Protein AF-A0A0C3PSR3-F1 (afdb_monomer_lite)

pLDDT: mean 88.26, std 10.4, range [42.41, 96.38]

Sequence (97 aa):
MGYCSPFYLQIGTSDKSYKPLTWDFTEVDNVWDADFDKIIKAKATSSSEFLACKPLLSTASDPFTLYLQTGTDRPVGLCAQTKLKISKNGLKLAGTK

Radius of gyration: 14.03 Å; chains: 1; bounding box: 36×30×41 Å

Foldseek 3Di:
DDDDQDWDWDWADDPDQKTWIDTDSDDDPQQWPADEPDWIAGRVLRAQKKKFFDAAPDDPPDGTTMIGGNDDDDPHGDIFIWTWHQYPVGIDTHHDD

Structure (mmCIF, N/CA/C/O backbone):
data_AF-A0A0C3PSR3-F1
#
_entry.id   AF-A0A0C3PSR3-F1
#
loop_
_atom_site.group_PDB
_atom_site.id
_atom_site.type_symbol
_atom_site.label_atom_id
_atom_site.label_alt_id
_atom_site.label_comp_id
_atom_site.label_asym_id
_atom_site.label_entity_id
_atom_site.label_seq_id
_atom_site.pdbx_PDB_ins_code
_atom_site.Cartn_x
_atom_site.Cartn_y
_atom_site.Cartn_z
_atom_site.occupancy
_atom_site.B_iso_or_equiv
_atom_site.auth_seq_id
_atom_site.auth_comp_id
_atom_site.auth_asym_id
_atom_site.auth_atom_id
_atom_site.pdbx_P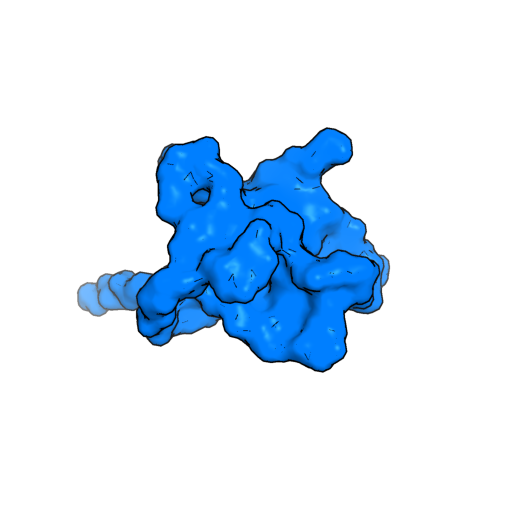DB_model_num
ATOM 1 N N . MET A 1 1 ? -13.785 -0.382 -29.732 1.00 45.50 1 MET A N 1
ATOM 2 C CA . MET A 1 1 ? -13.951 0.397 -28.488 1.00 45.50 1 MET A CA 1
ATOM 3 C C . MET A 1 1 ? -13.106 -0.273 -27.423 1.00 45.50 1 MET A C 1
ATOM 5 O O . MET A 1 1 ? -13.340 -1.441 -27.152 1.00 45.50 1 MET A O 1
ATOM 9 N N . GLY A 1 2 ? -12.073 0.398 -26.912 1.00 51.75 2 GLY A N 1
ATOM 10 C CA . GLY A 1 2 ? -11.329 -0.112 -25.760 1.00 51.75 2 GLY A CA 1
ATOM 11 C C . GLY A 1 2 ? -12.140 0.168 -24.501 1.00 51.75 2 GLY A C 1
ATOM 12 O O . GLY A 1 2 ? -12.483 1.322 -24.255 1.00 51.75 2 GLY A O 1
ATOM 13 N N . TYR A 1 3 ? -12.497 -0.867 -23.748 1.00 64.56 3 TYR A N 1
ATOM 14 C CA . TYR A 1 3 ? -13.132 -0.697 -22.447 1.00 64.56 3 TYR A CA 1
ATOM 15 C C . TYR A 1 3 ? -12.038 -0.384 -21.420 1.00 64.56 3 TYR A C 1
ATOM 17 O O . TYR A 1 3 ? -11.132 -1.191 -21.218 1.00 64.56 3 TYR A O 1
ATOM 25 N N . CYS A 1 4 ? -12.098 0.792 -20.792 1.00 76.19 4 CYS A N 1
ATOM 26 C CA . CYS A 1 4 ? -11.330 1.061 -19.579 1.00 76.19 4 CYS A CA 1
ATOM 27 C C . CYS A 1 4 ? -12.065 0.402 -18.414 1.00 76.19 4 CYS A C 1
ATOM 29 O O . CYS A 1 4 ? -13.081 0.923 -17.958 1.00 76.19 4 CYS A O 1
ATOM 31 N N . SER A 1 5 ? -11.567 -0.741 -17.951 1.00 79.06 5 SER A N 1
ATOM 32 C CA . SER A 1 5 ? -12.051 -1.335 -16.708 1.00 79.06 5 SER A CA 1
ATOM 33 C C . SER A 1 5 ? -11.402 -0.632 -15.510 1.00 79.06 5 SER A C 1
ATOM 35 O O . SER A 1 5 ? -10.198 -0.355 -15.556 1.00 79.06 5 SER A O 1
ATOM 37 N N . PRO A 1 6 ? -12.169 -0.325 -14.449 1.00 83.38 6 PRO A N 1
ATOM 38 C CA . PRO A 1 6 ? -11.608 0.250 -13.236 1.00 83.38 6 PRO A CA 1
ATOM 39 C C . PRO A 1 6 ? -10.635 -0.737 -12.580 1.00 83.38 6 PRO A C 1
ATOM 41 O O . PRO A 1 6 ? -10.873 -1.942 -12.559 1.00 83.38 6 PRO A O 1
ATOM 44 N N . PHE A 1 7 ? -9.536 -0.203 -12.053 1.00 87.69 7 PHE A N 1
ATOM 45 C CA . PHE A 1 7 ? -8.576 -0.927 -11.228 1.00 87.69 7 PHE A CA 1
ATOM 46 C C . PHE A 1 7 ? -8.655 -0.382 -9.807 1.00 87.69 7 PHE A C 1
ATOM 48 O O . PHE A 1 7 ? -8.546 0.826 -9.583 1.00 87.69 7 PHE A O 1
ATOM 55 N N . TYR A 1 8 ? -8.811 -1.280 -8.850 1.00 89.38 8 TYR A N 1
ATOM 56 C CA . TYR A 1 8 ? -8.992 -0.975 -7.443 1.00 89.38 8 TYR A CA 1
ATOM 57 C C . TYR A 1 8 ? -7.735 -1.354 -6.668 1.00 89.38 8 TYR A C 1
ATOM 59 O O . TYR A 1 8 ? -7.113 -2.389 -6.917 1.00 89.38 8 TYR A O 1
ATOM 67 N N . LEU A 1 9 ? -7.343 -0.490 -5.732 1.00 91.19 9 LEU A N 1
ATOM 68 C CA . LEU A 1 9 ? -6.194 -0.726 -4.867 1.00 91.19 9 LEU A CA 1
ATOM 69 C C . LEU A 1 9 ? -6.575 -1.744 -3.791 1.00 91.19 9 LEU A C 1
ATOM 71 O O . LEU A 1 9 ? -7.498 -1.507 -3.015 1.00 91.19 9 LEU A O 1
ATOM 75 N N . GLN A 1 10 ? -5.826 -2.834 -3.706 1.00 92.62 10 GLN A N 1
ATOM 76 C CA . GLN A 1 10 ? -6.074 -3.943 -2.794 1.00 92.62 10 GLN A CA 1
ATOM 77 C C . GLN A 1 10 ? -4.944 -4.104 -1.778 1.00 92.62 10 GLN A C 1
ATOM 79 O O . GLN A 1 10 ? -3.771 -3.863 -2.080 1.00 92.62 10 GLN A O 1
ATOM 84 N N . ILE A 1 11 ? -5.304 -4.542 -0.568 1.00 93.75 11 ILE A N 1
ATOM 85 C CA . ILE A 1 11 ? -4.359 -4.901 0.495 1.00 93.75 11 ILE A CA 1
ATOM 86 C C . ILE A 1 11 ? -4.168 -6.417 0.460 1.00 93.75 11 ILE A C 1
ATOM 88 O O . ILE A 1 11 ? -5.084 -7.169 0.782 1.00 93.75 11 ILE A O 1
ATOM 92 N N . GLY A 1 12 ? -2.975 -6.866 0.083 1.00 92.81 12 GLY A N 1
ATOM 93 C CA . GLY A 1 12 ? -2.626 -8.281 0.098 1.00 92.81 12 GLY A CA 1
ATOM 94 C C . GLY A 1 12 ? -2.358 -8.821 1.505 1.00 92.81 12 GLY A C 1
ATOM 95 O O . GLY A 1 12 ? -2.334 -8.100 2.505 1.00 92.81 12 GLY A O 1
ATOM 96 N N . THR A 1 13 ? -2.104 -10.121 1.588 1.00 92.56 13 THR A N 1
ATOM 97 C CA . THR A 1 13 ? -1.768 -10.814 2.836 1.00 92.56 13 THR A CA 1
ATOM 98 C C . THR A 1 13 ? -0.255 -10.956 3.009 1.00 92.56 13 THR A C 1
ATOM 100 O O . THR A 1 13 ? 0.506 -10.945 2.046 1.00 92.56 13 THR A O 1
ATOM 103 N N . SER A 1 14 ? 0.199 -11.058 4.257 1.00 93.94 14 SER A N 1
ATOM 104 C CA . SER A 1 14 ? 1.606 -11.268 4.627 1.00 93.94 14 SER A CA 1
ATOM 105 C C . SER A 1 14 ? 1.677 -11.634 6.107 1.00 93.94 14 SER A C 1
ATOM 107 O O . SER A 1 14 ? 0.940 -11.053 6.903 1.00 93.94 14 SER A O 1
ATOM 109 N N . ASP A 1 15 ? 2.568 -12.541 6.493 1.00 95.44 15 ASP A N 1
ATOM 110 C CA . ASP A 1 15 ? 2.793 -12.886 7.907 1.00 95.44 15 ASP A CA 1
ATOM 111 C C . ASP A 1 15 ? 3.680 -11.862 8.631 1.00 95.44 15 ASP A C 1
ATOM 113 O O . ASP A 1 15 ? 3.902 -11.945 9.837 1.00 95.44 15 ASP A O 1
ATOM 117 N N . LYS A 1 16 ? 4.201 -10.876 7.895 1.00 96.06 16 LYS A N 1
ATOM 118 C CA . LYS A 1 16 ? 4.929 -9.732 8.442 1.00 96.06 16 LYS A CA 1
ATOM 119 C C . LYS A 1 16 ? 3.980 -8.573 8.722 1.00 96.06 16 LYS A C 1
ATOM 121 O O . LYS A 1 16 ? 2.883 -8.474 8.167 1.00 96.06 16 LYS A O 1
ATOM 126 N N . SER A 1 17 ? 4.447 -7.625 9.526 1.00 95.56 17 SER A N 1
ATOM 127 C CA . SER A 1 17 ? 3.755 -6.364 9.816 1.00 95.56 17 SER A CA 1
ATOM 128 C C . SER A 1 17 ? 3.862 -5.314 8.690 1.00 95.56 17 SER A C 1
ATOM 130 O O . SER A 1 17 ? 3.816 -4.105 8.924 1.00 95.56 17 SER A O 1
ATOM 132 N N . TYR A 1 18 ? 3.944 -5.787 7.444 1.00 95.69 18 TYR A N 1
ATOM 133 C CA . TYR A 1 18 ? 3.722 -5.023 6.221 1.00 95.69 18 TYR A CA 1
ATOM 134 C C . TYR A 1 18 ? 2.914 -5.870 5.231 1.00 95.69 18 TYR A C 1
ATOM 136 O O . TYR A 1 18 ? 3.142 -7.076 5.105 1.00 95.69 18 TYR A O 1
ATOM 144 N N . LYS A 1 19 ? 1.975 -5.247 4.520 1.00 95.94 19 LYS A N 1
ATOM 145 C CA . LYS A 1 19 ? 1.091 -5.900 3.544 1.00 95.94 19 LYS A CA 1
ATOM 146 C C . LYS A 1 19 ? 1.356 -5.342 2.143 1.00 95.94 19 LYS A C 1
ATOM 148 O O . LYS A 1 19 ? 1.384 -4.119 2.010 1.00 95.94 19 LYS A O 1
ATOM 153 N N . PRO A 1 20 ? 1.570 -6.173 1.109 1.00 95.44 20 PRO A N 1
ATOM 154 C CA . PRO A 1 20 ? 1.768 -5.673 -0.250 1.00 95.44 20 PRO A CA 1
ATOM 155 C C . PRO A 1 20 ? 0.500 -4.991 -0.762 1.00 95.44 20 PRO A C 1
ATOM 157 O O . PRO A 1 20 ? -0.608 -5.448 -0.482 1.00 95.44 20 PRO A O 1
ATOM 160 N N . LEU A 1 21 ? 0.662 -3.904 -1.514 1.00 94.31 21 LEU A N 1
ATOM 161 C CA . LEU A 1 21 ? -0.438 -3.263 -2.225 1.00 94.31 21 LEU A CA 1
ATOM 162 C C . LEU A 1 21 ? -0.430 -3.687 -3.686 1.00 94.31 21 LEU A C 1
ATOM 164 O O . LEU A 1 21 ? 0.610 -3.668 -4.342 1.00 94.31 21 LEU A O 1
ATOM 168 N N . THR A 1 22 ? -1.599 -4.066 -4.188 1.00 92.31 22 THR A N 1
ATOM 169 C CA . THR A 1 22 ? -1.780 -4.543 -5.563 1.00 92.31 22 THR A CA 1
ATOM 170 C C . THR A 1 22 ? -2.954 -3.833 -6.219 1.00 92.31 22 THR A C 1
ATOM 172 O O . THR A 1 22 ? -3.762 -3.204 -5.541 1.00 92.31 22 THR A O 1
ATOM 175 N N . TRP A 1 23 ? -3.020 -3.902 -7.541 1.00 90.06 23 TRP A N 1
ATOM 176 C CA . TRP A 1 23 ? -4.125 -3.369 -8.325 1.00 90.06 23 TRP A CA 1
ATOM 177 C C . TRP A 1 23 ? -4.849 -4.543 -8.971 1.00 90.06 23 TRP A C 1
ATOM 179 O O . TRP A 1 23 ? -4.204 -5.356 -9.631 1.00 90.06 23 TRP A O 1
ATOM 189 N N . ASP A 1 24 ? -6.164 -4.619 -8.787 1.00 90.06 24 ASP A N 1
ATOM 190 C CA . ASP A 1 24 ? -7.014 -5.655 -9.383 1.00 90.06 24 ASP A CA 1
ATOM 191 C C . ASP A 1 24 ? -8.349 -5.067 -9.878 1.00 90.06 24 ASP A C 1
ATOM 193 O O . ASP A 1 24 ? -8.732 -3.965 -9.494 1.00 90.06 24 ASP A O 1
ATOM 197 N N . PHE A 1 25 ? -9.064 -5.793 -10.733 1.00 90.38 25 PHE A N 1
ATOM 198 C CA . PHE A 1 25 ? -10.394 -5.438 -11.236 1.00 90.38 25 PHE A CA 1
ATOM 199 C C . PHE A 1 25 ? -11.513 -5.663 -10.215 1.00 90.38 25 PHE A C 1
ATOM 201 O O . PHE A 1 25 ? -12.629 -5.185 -10.412 1.00 90.38 25 PHE A O 1
ATOM 208 N N . THR A 1 26 ? -11.235 -6.397 -9.138 1.00 90.00 26 THR A N 1
ATOM 209 C CA . THR A 1 26 ? -12.207 -6.661 -8.079 1.00 90.00 26 THR A CA 1
ATOM 210 C C . THR A 1 26 ? -12.367 -5.430 -7.197 1.00 90.00 26 THR A C 1
ATOM 212 O O . THR A 1 26 ? -11.415 -5.003 -6.541 1.00 90.00 26 THR A O 1
ATOM 215 N N . GLU A 1 27 ? -13.572 -4.870 -7.145 1.00 88.44 27 GLU A N 1
ATOM 216 C CA . GLU A 1 27 ? -13.924 -3.859 -6.152 1.00 88.44 27 GLU A CA 1
ATOM 217 C C . GLU A 1 27 ? -14.099 -4.528 -4.789 1.00 88.44 27 GLU A C 1
ATOM 219 O O . GLU A 1 27 ? -14.825 -5.514 -4.653 1.00 88.44 27 GLU A O 1
ATOM 224 N N . VAL A 1 28 ? -13.414 -4.001 -3.774 1.00 84.81 28 VAL A N 1
ATOM 225 C CA . VAL A 1 28 ? -13.613 -4.429 -2.388 1.00 84.81 28 VAL A CA 1
ATOM 226 C C . VAL A 1 28 ? -14.038 -3.210 -1.594 1.00 84.81 28 VAL A C 1
ATOM 228 O O . VAL A 1 28 ? -13.255 -2.284 -1.359 1.00 84.81 28 VAL A O 1
ATOM 231 N N . ASP A 1 29 ? -15.301 -3.220 -1.188 1.00 78.12 29 ASP A N 1
ATOM 232 C CA . ASP A 1 29 ? -15.883 -2.132 -0.423 1.00 78.12 29 ASP A CA 1
ATOM 233 C C . ASP A 1 29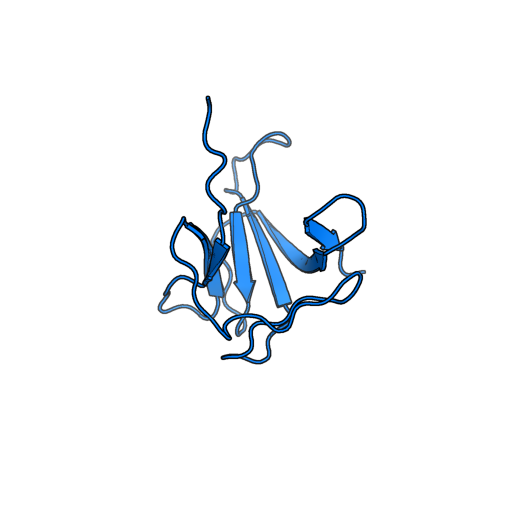 ? -15.242 -2.016 0.960 1.00 78.12 29 ASP A C 1
ATOM 235 O O . ASP A 1 29 ? -14.804 -2.988 1.575 1.00 78.12 29 ASP A O 1
ATOM 239 N N . ASN A 1 30 ? -15.232 -0.793 1.493 1.00 79.88 30 ASN A N 1
ATOM 240 C CA . ASN A 1 30 ? -14.849 -0.508 2.878 1.00 79.88 30 ASN A CA 1
ATOM 241 C C . ASN A 1 30 ? -13.410 -0.877 3.281 1.00 79.88 30 ASN A C 1
ATOM 243 O O . ASN A 1 30 ? -13.107 -0.934 4.472 1.00 79.88 30 ASN A O 1
ATOM 247 N N . VAL A 1 31 ? -12.494 -1.025 2.323 1.00 89.75 31 VAL A N 1
ATOM 248 C CA . VAL A 1 31 ? -11.063 -1.230 2.614 1.00 89.75 31 VAL A CA 1
ATOM 249 C C . VAL A 1 31 ? -10.372 0.077 3.004 1.00 89.75 31 VAL A C 1
ATOM 251 O O . VAL A 1 31 ? -9.559 0.112 3.932 1.00 89.75 31 VAL A O 1
ATOM 254 N N . TRP A 1 32 ? -10.726 1.169 2.327 1.00 92.38 32 TRP A N 1
ATOM 255 C CA . TRP A 1 32 ? -10.051 2.456 2.449 1.00 92.38 32 TRP A CA 1
ATOM 256 C C . TRP A 1 32 ? -10.964 3.526 3.047 1.00 92.38 32 TRP A C 1
ATOM 258 O O . TRP A 1 32 ? -12.158 3.602 2.750 1.00 92.38 32 TRP A O 1
ATOM 268 N N . ASP A 1 33 ? -10.383 4.358 3.901 1.00 92.62 33 ASP A N 1
ATOM 269 C CA . ASP A 1 33 ? -10.871 5.696 4.206 1.00 92.62 33 ASP A CA 1
ATOM 270 C C . ASP A 1 33 ? -10.023 6.661 3.373 1.00 92.62 33 ASP A C 1
ATOM 272 O O . ASP A 1 33 ? -8.841 6.887 3.651 1.00 92.62 33 ASP A O 1
ATOM 276 N N . ALA A 1 34 ? -10.598 7.108 2.261 1.00 89.69 34 ALA A N 1
ATOM 277 C CA . ALA A 1 34 ? -9.934 7.912 1.252 1.00 89.69 34 ALA A CA 1
ATOM 278 C C . ALA A 1 34 ? -10.870 9.033 0.813 1.00 89.69 34 ALA A C 1
ATOM 280 O O . ALA A 1 34 ? -12.054 8.813 0.569 1.00 89.69 34 ALA A O 1
ATOM 281 N N . ASP A 1 35 ? -10.315 10.231 0.696 1.00 90.50 35 ASP A N 1
ATOM 282 C CA . ASP A 1 35 ? -11.024 11.422 0.251 1.00 90.50 35 ASP A CA 1
ATOM 283 C C . ASP A 1 35 ? -10.035 12.329 -0.490 1.00 90.50 35 ASP A C 1
ATOM 285 O O . ASP A 1 35 ? -8.809 12.189 -0.368 1.00 90.50 35 ASP A O 1
ATOM 289 N N . PHE A 1 36 ? -10.563 13.257 -1.276 1.00 90.94 36 PHE A N 1
ATOM 290 C CA . PHE A 1 36 ? -9.768 14.174 -2.068 1.00 90.94 36 PHE A CA 1
ATOM 291 C C . PHE A 1 36 ? -8.867 15.050 -1.184 1.00 90.94 36 PHE A C 1
ATOM 293 O O . PHE A 1 36 ? -9.307 15.678 -0.225 1.00 90.94 36 PHE A O 1
ATOM 300 N N . ASP A 1 37 ? -7.579 15.073 -1.528 1.00 87.56 37 ASP A N 1
ATOM 301 C CA . ASP A 1 37 ? -6.476 15.759 -0.843 1.00 87.56 37 ASP A CA 1
ATOM 302 C C . ASP A 1 37 ? -6.286 15.392 0.640 1.00 87.56 37 ASP A C 1
ATOM 304 O O . ASP A 1 37 ? -5.566 16.071 1.373 1.00 87.56 37 ASP A O 1
ATOM 308 N N . LYS A 1 38 ? -6.859 14.263 1.078 1.00 90.44 38 LYS A N 1
ATOM 309 C CA . LYS A 1 38 ? -6.610 13.674 2.398 1.00 90.44 38 LYS A CA 1
ATOM 310 C C . LYS A 1 38 ? -5.640 12.500 2.306 1.00 90.44 38 LYS A C 1
ATOM 312 O O . LYS A 1 38 ? -5.482 11.860 1.265 1.00 90.44 38 LYS A O 1
ATOM 317 N N . ILE A 1 39 ? -4.976 12.221 3.427 1.00 91.94 39 ILE A N 1
ATOM 318 C CA . ILE A 1 39 ? -4.158 11.016 3.568 1.00 91.94 39 ILE A CA 1
ATOM 319 C C . ILE A 1 39 ? -5.081 9.804 3.641 1.00 91.94 39 ILE A C 1
ATOM 321 O O . ILE A 1 39 ? -5.972 9.756 4.488 1.00 91.94 39 ILE A O 1
ATOM 325 N N . ILE A 1 40 ? -4.831 8.834 2.768 1.00 93.19 40 ILE A N 1
ATOM 326 C CA . ILE A 1 40 ? -5.550 7.566 2.723 1.00 93.19 40 ILE A CA 1
ATOM 327 C C . ILE A 1 40 ? -5.195 6.738 3.957 1.00 93.19 40 ILE A C 1
ATOM 329 O O . ILE A 1 40 ? -4.030 6.661 4.359 1.00 93.19 40 ILE A O 1
ATOM 333 N N . LYS A 1 41 ? -6.201 6.078 4.528 1.00 94.19 41 LYS A N 1
ATOM 334 C CA . LYS A 1 41 ? -6.038 5.121 5.622 1.00 94.19 41 LYS A CA 1
ATOM 335 C C . LYS A 1 41 ? -6.651 3.780 5.255 1.00 94.19 41 LYS A C 1
ATOM 337 O O . LYS A 1 41 ? -7.719 3.723 4.651 1.00 94.19 41 LYS A O 1
ATOM 342 N N . ALA A 1 42 ? -6.002 2.695 5.656 1.00 93.81 42 ALA A N 1
ATOM 343 C CA . ALA A 1 42 ? -6.605 1.370 5.605 1.00 93.81 42 ALA A CA 1
ATOM 344 C C . ALA A 1 42 ? -7.554 1.210 6.798 1.00 93.81 42 ALA A C 1
ATOM 346 O O . ALA A 1 42 ? -7.110 1.256 7.944 1.00 93.81 42 ALA A O 1
ATOM 347 N N . LYS A 1 43 ? -8.853 1.006 6.553 1.00 92.00 43 LYS A N 1
ATOM 348 C CA . LYS A 1 43 ? -9.876 0.927 7.612 1.00 92.00 43 LYS A CA 1
ATOM 349 C C . LYS A 1 43 ? -9.611 -0.221 8.586 1.00 92.00 43 LYS A C 1
ATOM 351 O O . LYS A 1 43 ? -9.636 -0.011 9.794 1.00 92.00 43 LYS A O 1
ATOM 356 N N . ALA A 1 44 ? -9.271 -1.402 8.065 1.00 86.56 44 ALA A N 1
ATOM 357 C CA . ALA A 1 44 ? -9.067 -2.614 8.865 1.00 86.56 44 ALA A CA 1
ATOM 358 C C .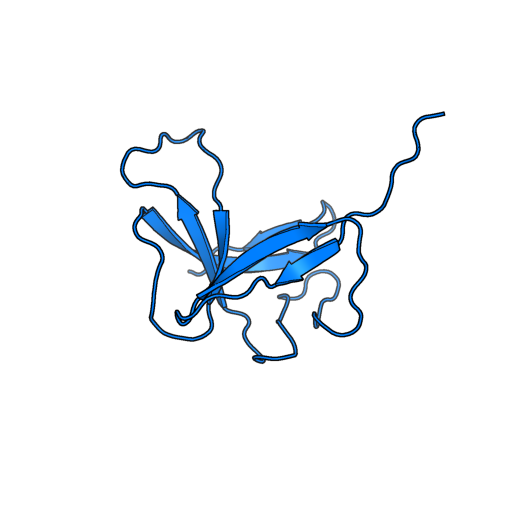 ALA A 1 44 ? -7.951 -2.483 9.917 1.00 86.56 44 ALA A C 1
ATOM 360 O O . ALA A 1 44 ? -8.020 -3.103 10.973 1.00 86.56 44 ALA A O 1
ATOM 361 N N . THR A 1 45 ? -6.923 -1.679 9.639 1.00 86.94 45 THR A N 1
ATOM 362 C CA . THR A 1 45 ? -5.770 -1.499 10.536 1.00 86.94 45 THR A CA 1
ATOM 363 C C . THR A 1 45 ? -5.687 -0.094 11.119 1.00 86.94 45 THR A C 1
ATOM 365 O O . THR A 1 45 ? -4.808 0.177 11.931 1.00 86.94 45 THR A O 1
ATOM 368 N N . SER A 1 46 ? -6.559 0.820 10.680 1.00 86.44 46 SER A N 1
ATOM 369 C CA . SER A 1 46 ? -6.466 2.267 10.919 1.00 86.44 46 SER A CA 1
ATOM 370 C C . SER A 1 46 ? -5.096 2.877 10.572 1.00 86.44 46 SER A C 1
ATOM 372 O O . SER A 1 46 ? -4.776 3.985 11.007 1.00 86.44 46 SER A O 1
ATOM 374 N N . SER A 1 47 ? -4.276 2.178 9.778 1.00 88.69 47 SER A N 1
ATOM 375 C CA . SER A 1 47 ? -2.939 2.639 9.418 1.00 88.69 47 SER A CA 1
ATOM 376 C C . SER A 1 47 ? -3.001 3.659 8.287 1.00 88.69 47 SER A C 1
ATOM 378 O O . SER A 1 47 ? -3.743 3.504 7.316 1.00 88.69 47 SER A O 1
ATOM 380 N N . SER A 1 48 ? -2.174 4.693 8.421 1.00 92.06 48 SER A N 1
ATOM 381 C CA . SER A 1 48 ? -1.873 5.677 7.375 1.00 92.06 48 SER A CA 1
ATOM 382 C C . SER A 1 48 ? -0.406 5.612 6.942 1.00 92.06 48 SER A C 1
ATOM 384 O O . SER A 1 48 ? 0.071 6.508 6.249 1.00 92.06 48 SER A O 1
ATOM 386 N N . GLU A 1 49 ? 0.338 4.616 7.426 1.00 94.06 49 GLU A N 1
ATOM 387 C CA . GLU A 1 49 ? 1.762 4.451 7.154 1.00 94.06 49 GLU A CA 1
ATOM 388 C C . GLU A 1 49 ? 1.961 3.508 5.974 1.00 94.06 49 GLU A C 1
ATOM 390 O O . GLU A 1 49 ? 1.446 2.388 5.957 1.00 94.06 49 GLU A O 1
ATOM 395 N N . PHE A 1 50 ? 2.742 3.953 4.994 1.00 95.31 50 PHE A N 1
ATOM 396 C CA . PHE A 1 50 ? 3.083 3.168 3.818 1.00 95.31 50 PHE A CA 1
ATOM 397 C C . PHE A 1 50 ? 4.595 3.108 3.645 1.00 95.31 50 PHE A C 1
ATOM 399 O O . PHE A 1 50 ? 5.327 4.004 4.066 1.00 95.31 50 PHE A O 1
ATOM 406 N N . LEU A 1 51 ? 5.057 2.055 2.983 1.00 95.56 51 LEU A N 1
ATOM 407 C CA . LEU A 1 51 ? 6.436 1.904 2.549 1.00 95.56 51 LEU A CA 1
ATOM 408 C C . LEU A 1 51 ? 6.477 1.882 1.025 1.00 95.56 51 LEU A C 1
ATOM 410 O O . LEU A 1 51 ? 5.745 1.123 0.393 1.00 95.56 51 LEU A O 1
ATOM 414 N N . ALA A 1 52 ? 7.367 2.680 0.447 1.00 94.81 52 ALA A N 1
ATOM 415 C CA . ALA A 1 52 ? 7.801 2.529 -0.932 1.00 94.81 52 ALA A CA 1
ATOM 416 C C . ALA A 1 52 ? 9.153 1.819 -0.918 1.00 94.81 52 ALA A C 1
ATOM 418 O O . ALA A 1 52 ? 10.131 2.365 -0.406 1.00 94.81 52 ALA A O 1
ATOM 419 N N . CYS A 1 53 ? 9.203 0.599 -1.451 1.00 94.50 53 CYS A N 1
ATOM 420 C CA . CYS A 1 53 ? 10.390 -0.248 -1.408 1.00 94.50 53 CYS A CA 1
ATOM 421 C C . CYS A 1 53 ? 10.828 -0.703 -2.797 1.00 94.50 53 CYS A C 1
ATOM 423 O O . CYS A 1 53 ? 10.000 -0.958 -3.667 1.00 94.50 53 CYS A O 1
ATOM 425 N N . LYS A 1 54 ? 12.134 -0.882 -2.977 1.00 94.69 54 LYS A N 1
ATOM 426 C CA . LYS A 1 54 ? 12.731 -1.519 -4.155 1.00 94.69 54 LYS A CA 1
ATOM 427 C C . LYS A 1 54 ? 13.950 -2.369 -3.755 1.00 94.69 54 LYS A C 1
ATOM 429 O O . LYS A 1 54 ? 14.509 -2.138 -2.679 1.00 94.69 54 LYS A O 1
ATOM 434 N N . PRO A 1 55 ? 14.375 -3.354 -4.570 1.00 93.06 55 PRO A N 1
ATOM 435 C CA . PRO A 1 55 ? 15.530 -4.204 -4.258 1.00 93.06 55 PRO A CA 1
ATOM 436 C C . PRO A 1 55 ? 16.820 -3.405 -4.006 1.00 93.06 55 PRO A C 1
ATOM 438 O O . PRO A 1 55 ? 16.983 -2.312 -4.538 1.00 93.06 55 PRO A O 1
ATOM 441 N N . LEU A 1 56 ? 17.774 -3.943 -3.236 1.00 9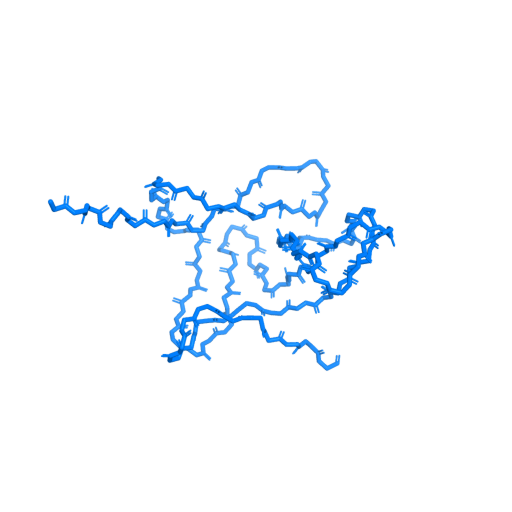0.75 56 LEU A N 1
ATOM 442 C CA . LEU A 1 56 ? 19.031 -3.235 -2.920 1.00 90.75 56 LEU A CA 1
ATOM 443 C C . LEU A 1 56 ? 19.854 -2.861 -4.162 1.00 90.75 56 LEU A C 1
ATOM 445 O O . LEU A 1 56 ? 20.461 -1.798 -4.194 1.00 90.75 56 LEU A O 1
ATOM 449 N N . LEU A 1 57 ? 19.845 -3.717 -5.184 1.00 90.69 57 LEU A N 1
ATOM 450 C CA . LEU A 1 57 ? 20.588 -3.516 -6.432 1.00 90.69 57 LEU A CA 1
ATOM 451 C C . LEU A 1 57 ? 19.771 -2.774 -7.504 1.00 90.69 57 LEU A C 1
ATOM 453 O O . LEU A 1 57 ? 20.068 -2.878 -8.690 1.00 90.69 57 LEU A O 1
ATOM 457 N N . SER A 1 58 ? 18.721 -2.059 -7.101 1.00 89.12 58 SER A N 1
ATOM 458 C CA . SER A 1 58 ? 17.861 -1.318 -8.024 1.00 89.12 58 SER A CA 1
ATOM 459 C C . SER A 1 58 ? 18.451 0.037 -8.415 1.00 89.12 58 SER A C 1
ATOM 461 O O . SER A 1 58 ? 19.058 0.760 -7.624 1.00 89.12 58 SER A O 1
ATOM 463 N N . THR A 1 59 ? 18.205 0.413 -9.657 1.00 88.50 59 THR A N 1
ATOM 464 C CA . THR A 1 59 ? 18.543 1.699 -10.255 1.00 88.50 59 THR A CA 1
ATOM 465 C C . THR A 1 59 ? 17.502 2.766 -9.913 1.00 88.50 59 THR A C 1
ATOM 467 O O . THR A 1 59 ? 16.461 2.496 -9.307 1.00 88.50 59 THR A O 1
ATOM 470 N N . ALA A 1 60 ? 17.772 4.021 -10.275 1.00 83.31 60 ALA A N 1
ATOM 471 C CA . ALA A 1 60 ? 16.835 5.126 -10.062 1.00 83.31 60 ALA A CA 1
ATOM 472 C C . ALA A 1 60 ? 15.530 4.990 -10.873 1.00 83.31 60 ALA A C 1
ATOM 474 O O . ALA A 1 60 ? 14.513 5.532 -10.452 1.00 83.31 60 ALA A O 1
ATOM 475 N N . SER A 1 61 ? 15.553 4.272 -11.999 1.00 88.00 61 SER A N 1
ATOM 476 C CA . SER A 1 61 ? 14.390 4.057 -12.870 1.00 88.00 61 SER A CA 1
ATOM 477 C C . SER A 1 61 ? 13.500 2.891 -12.449 1.00 88.00 61 SER A C 1
ATOM 479 O O . SER A 1 61 ? 12.375 2.793 -12.934 1.00 88.00 61 SER A O 1
ATOM 481 N N . ASP A 1 62 ? 13.984 2.007 -11.576 1.00 90.06 62 ASP A N 1
ATOM 482 C CA . ASP A 1 62 ? 13.201 0.851 -11.153 1.00 90.06 62 ASP A CA 1
ATOM 483 C C . ASP A 1 62 ? 11.994 1.281 -10.311 1.00 90.06 62 ASP A C 1
ATOM 485 O O . ASP A 1 62 ? 12.133 2.106 -9.396 1.00 90.06 62 ASP A O 1
ATOM 489 N N . PRO A 1 63 ? 10.804 0.723 -10.589 1.00 89.38 63 PRO A N 1
ATOM 490 C CA . PRO A 1 63 ? 9.592 1.103 -9.890 1.00 89.38 63 PRO A CA 1
ATOM 491 C C . PRO A 1 63 ? 9.648 0.676 -8.422 1.00 89.38 63 PRO A C 1
ATOM 493 O O . PRO A 1 63 ? 10.154 -0.390 -8.064 1.00 89.38 63 PRO A O 1
ATOM 496 N N . PHE A 1 64 ? 9.056 1.500 -7.563 1.00 91.69 64 PHE A N 1
ATOM 497 C CA . PHE A 1 64 ? 8.820 1.128 -6.176 1.00 91.69 64 PHE A CA 1
ATOM 498 C C . PHE A 1 64 ? 7.601 0.213 -6.076 1.00 91.69 64 PHE A C 1
ATOM 500 O O . PHE A 1 64 ? 6.554 0.475 -6.665 1.00 91.69 64 PHE A O 1
ATOM 507 N N . THR A 1 65 ? 7.720 -0.827 -5.259 1.00 94.12 65 THR A N 1
ATOM 508 C CA . THR A 1 65 ? 6.578 -1.593 -4.762 1.00 94.12 65 THR A CA 1
ATOM 509 C C . THR A 1 65 ? 6.049 -0.920 -3.502 1.00 94.12 65 THR A C 1
ATOM 511 O O . THR A 1 65 ? 6.824 -0.558 -2.611 1.00 94.12 65 THR A O 1
ATOM 514 N N . LEU A 1 66 ? 4.732 -0.745 -3.427 1.00 94.62 66 LEU A N 1
ATOM 515 C CA . LEU A 1 66 ? 4.075 -0.134 -2.278 1.00 94.62 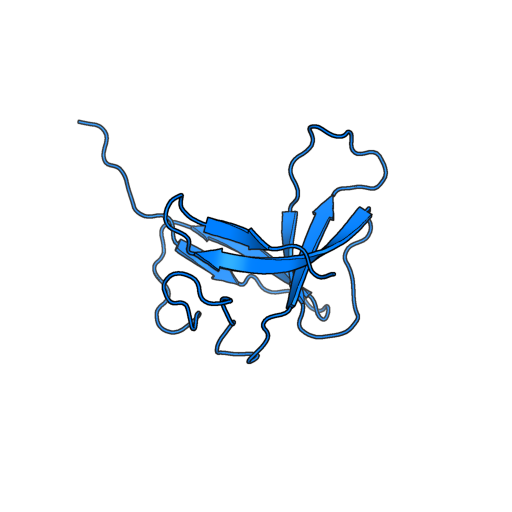66 LEU A CA 1
ATOM 516 C C . LEU A 1 66 ? 3.591 -1.195 -1.294 1.00 94.62 66 LEU A C 1
ATOM 518 O O . LEU A 1 66 ? 3.055 -2.232 -1.683 1.00 94.62 66 LEU A O 1
ATOM 522 N N . TYR A 1 67 ? 3.743 -0.895 -0.010 1.00 96.00 67 TYR A N 1
ATOM 523 C CA . TYR A 1 67 ? 3.260 -1.721 1.086 1.00 96.00 67 TYR A CA 1
ATOM 524 C C . TYR A 1 67 ? 2.520 -0.857 2.102 1.00 96.00 67 TYR A C 1
ATOM 526 O O . TYR A 1 67 ? 2.933 0.265 2.392 1.00 96.00 67 TYR A O 1
ATOM 534 N N . LEU A 1 68 ? 1.455 -1.395 2.687 1.00 96.06 68 LEU A N 1
ATOM 535 C CA . LEU A 1 68 ? 0.850 -0.855 3.898 1.00 96.06 68 LEU A CA 1
ATOM 536 C C . LEU A 1 68 ? 1.669 -1.321 5.100 1.00 96.06 68 LEU A C 1
ATOM 538 O O . LEU A 1 68 ? 1.834 -2.523 5.309 1.00 96.06 68 LEU A O 1
ATOM 542 N N . GLN A 1 69 ? 2.155 -0.385 5.905 1.00 96.38 69 GLN A N 1
ATOM 543 C CA . GLN A 1 69 ? 2.894 -0.694 7.119 1.00 96.38 69 GLN A CA 1
ATOM 544 C C . GLN A 1 69 ? 1.915 -0.818 8.290 1.00 96.38 69 GLN A C 1
ATOM 546 O O . GLN A 1 69 ? 1.153 0.102 8.584 1.00 96.38 69 GLN A O 1
ATOM 551 N N . THR A 1 70 ? 1.923 -1.968 8.962 1.00 94.62 70 THR A N 1
ATOM 552 C CA . THR A 1 70 ? 1.038 -2.269 10.102 1.00 94.62 70 THR A CA 1
ATOM 553 C C . THR A 1 70 ? 1.819 -2.529 11.394 1.00 94.62 70 THR A C 1
ATOM 555 O O . THR A 1 70 ? 1.228 -2.893 12.404 1.00 94.62 70 THR A O 1
ATOM 558 N N . GLY A 1 71 ? 3.143 -2.361 11.364 1.00 93.44 71 GLY A N 1
ATOM 559 C CA . GLY A 1 71 ? 4.062 -2.509 12.492 1.00 93.44 71 GLY A CA 1
ATOM 560 C C . GLY A 1 71 ? 5.483 -2.108 12.093 1.00 93.44 71 GLY A C 1
ATOM 561 O O . GLY A 1 71 ? 5.667 -1.119 11.381 1.00 93.44 71 GLY A O 1
ATOM 562 N N . THR A 1 72 ? 6.497 -2.830 12.566 1.00 93.81 72 THR A N 1
ATOM 563 C CA . THR A 1 72 ? 7.913 -2.443 12.418 1.00 93.81 72 THR A CA 1
ATOM 564 C C . THR A 1 72 ? 8.683 -3.232 11.362 1.00 93.81 72 THR A C 1
ATOM 566 O O . THR A 1 72 ? 9.762 -2.785 10.966 1.00 93.81 72 THR A O 1
ATOM 569 N N . ASP A 1 73 ? 8.154 -4.361 10.880 1.00 96.25 73 ASP A N 1
ATOM 570 C CA . ASP A 1 73 ? 8.801 -5.142 9.825 1.00 96.25 73 ASP A CA 1
ATOM 571 C C . ASP A 1 73 ? 8.910 -4.324 8.535 1.00 96.25 73 ASP A C 1
ATOM 573 O O . ASP A 1 73 ? 8.048 -3.500 8.214 1.00 96.25 73 ASP A O 1
ATOM 577 N N . ARG A 1 74 ? 9.954 -4.597 7.749 1.00 94.12 74 ARG A N 1
ATOM 578 C CA . ARG A 1 74 ? 10.171 -3.966 6.443 1.00 94.12 74 ARG A CA 1
ATOM 579 C C . ARG A 1 74 ? 10.604 -5.006 5.408 1.00 94.12 74 ARG A C 1
ATOM 581 O O . ARG A 1 74 ? 11.307 -5.953 5.772 1.00 94.12 74 ARG A O 1
ATOM 588 N N . PRO A 1 75 ? 10.219 -4.846 4.130 1.00 94.31 75 PRO A N 1
ATOM 589 C CA . PRO A 1 75 ? 10.807 -5.617 3.042 1.00 94.31 75 PRO A CA 1
ATOM 590 C C . PRO A 1 75 ? 12.332 -5.455 3.003 1.00 94.31 75 PRO A C 1
ATOM 592 O O . PRO A 1 75 ? 12.859 -4.382 3.304 1.00 94.31 75 PRO A O 1
ATOM 595 N N . VAL A 1 76 ? 13.043 -6.507 2.594 1.00 92.44 76 VAL A N 1
ATOM 596 C CA . VAL A 1 76 ? 14.484 -6.417 2.323 1.00 92.44 76 VAL A CA 1
ATOM 597 C C . VAL A 1 76 ? 14.684 -5.536 1.092 1.00 92.44 76 VAL A C 1
ATOM 599 O O . VAL A 1 76 ? 14.190 -5.855 0.012 1.00 92.44 76 VAL A O 1
ATOM 602 N N . GLY A 1 77 ? 15.397 -4.424 1.244 1.00 91.81 77 GLY A N 1
ATOM 603 C CA . GLY A 1 77 ? 15.563 -3.466 0.159 1.00 91.81 77 GLY A CA 1
ATOM 604 C C . GLY A 1 77 ? 15.818 -2.045 0.635 1.00 91.81 77 GLY A C 1
ATOM 605 O O . GLY A 1 77 ? 15.999 -1.776 1.822 1.00 91.81 77 GLY A O 1
ATOM 606 N N . LEU A 1 78 ? 15.798 -1.129 -0.328 1.00 92.31 78 LEU A N 1
ATOM 607 C CA . LEU A 1 78 ? 15.743 0.302 -0.076 1.00 92.31 78 LEU A CA 1
ATOM 608 C C . LEU A 1 78 ? 14.277 0.684 0.109 1.00 92.31 78 LEU A C 1
ATOM 610 O O . LEU A 1 78 ? 13.505 0.641 -0.849 1.00 92.31 78 LEU A O 1
ATOM 614 N N . CYS A 1 79 ? 13.905 1.038 1.336 1.00 93.38 79 CYS A N 1
ATOM 615 C CA . CYS A 1 79 ? 12.542 1.401 1.703 1.00 93.38 79 CYS A CA 1
ATOM 616 C C . CYS A 1 79 ? 12.489 2.809 2.291 1.00 93.38 79 CYS A C 1
ATOM 618 O O . CYS A 1 79 ? 13.294 3.154 3.156 1.00 93.38 79 CYS A O 1
ATOM 620 N N . ALA A 1 80 ? 11.487 3.582 1.883 1.00 92.44 80 ALA A N 1
ATOM 621 C CA . ALA A 1 80 ? 11.155 4.870 2.475 1.00 92.44 80 ALA A CA 1
ATOM 622 C C . ALA A 1 80 ? 9.726 4.841 3.022 1.00 92.44 80 ALA A C 1
ATOM 624 O O . ALA A 1 80 ? 8.820 4.313 2.373 1.00 92.44 80 ALA A O 1
ATOM 625 N N . GLN A 1 81 ? 9.528 5.418 4.209 1.00 94.19 81 GLN A N 1
ATOM 626 C CA . GLN A 1 81 ? 8.187 5.681 4.719 1.00 94.19 81 GLN A CA 1
ATOM 627 C C . GLN A 1 81 ? 7.542 6.808 3.914 1.00 94.19 81 GLN A C 1
ATOM 629 O O . GLN A 1 81 ? 8.204 7.748 3.473 1.00 94.19 81 GLN A O 1
ATOM 634 N N . THR A 1 82 ? 6.244 6.683 3.670 1.00 94.12 82 THR A N 1
ATOM 635 C CA . THR A 1 82 ? 5.489 7.631 2.860 1.00 94.12 82 THR A CA 1
ATOM 636 C C . THR A 1 82 ? 4.011 7.600 3.232 1.00 94.12 82 THR A C 1
ATOM 638 O O . THR A 1 82 ? 3.536 6.716 3.946 1.00 94.12 82 THR A O 1
ATOM 641 N N . LYS A 1 83 ? 3.274 8.594 2.742 1.00 93.50 83 LYS A N 1
ATOM 642 C CA . LYS A 1 83 ? 1.823 8.691 2.833 1.00 93.50 83 LYS A CA 1
ATOM 643 C C . LYS A 1 83 ? 1.218 8.585 1.445 1.00 93.50 83 LYS A C 1
ATOM 645 O O . LYS A 1 83 ? 1.776 9.102 0.483 1.00 93.50 83 LYS A O 1
ATOM 650 N N . LEU A 1 84 ? 0.045 7.978 1.347 1.00 92.56 84 LEU A N 1
ATOM 651 C CA . LEU A 1 84 ? -0.714 7.923 0.1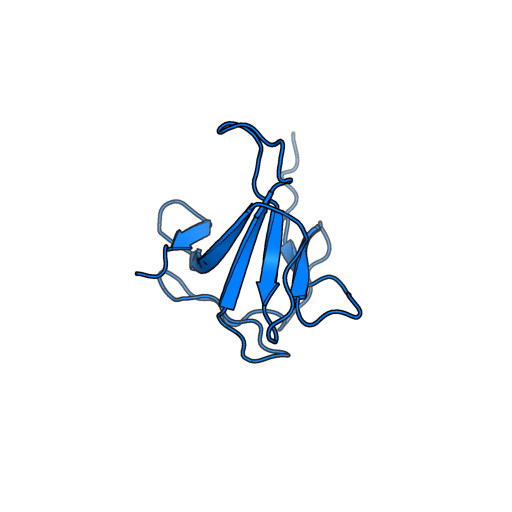05 1.00 92.56 84 LEU A CA 1
ATOM 652 C C . LEU A 1 84 ? -1.833 8.969 0.143 1.00 92.56 84 LEU A C 1
ATOM 654 O O . LEU A 1 84 ? -2.514 9.095 1.159 1.00 92.56 84 LEU A O 1
ATOM 658 N N . LYS A 1 85 ? -2.024 9.732 -0.936 1.00 92.19 85 LYS A N 1
ATOM 659 C CA . LYS A 1 85 ? -3.128 10.696 -1.056 1.00 92.19 85 LYS A CA 1
ATOM 660 C C . LYS A 1 85 ? -3.714 10.745 -2.459 1.00 92.19 85 LYS A C 1
ATOM 662 O O . LYS A 1 85 ? -2.991 10.580 -3.439 1.00 92.19 85 LYS A O 1
ATOM 667 N N . ILE A 1 86 ? -5.005 11.043 -2.562 1.00 89.19 86 ILE A N 1
ATOM 668 C CA . ILE A 1 86 ? -5.654 11.362 -3.841 1.00 89.19 86 ILE A CA 1
ATOM 669 C C . ILE A 1 86 ? -5.532 12.868 -4.054 1.00 89.19 86 ILE A C 1
ATOM 671 O O . ILE A 1 86 ? -5.880 13.637 -3.169 1.00 89.19 86 ILE A O 1
ATOM 675 N N . SER A 1 87 ? -5.037 13.322 -5.202 1.00 87.88 87 SER A N 1
ATOM 676 C CA . SER A 1 87 ? -4.980 14.750 -5.529 1.00 87.88 87 SER A CA 1
ATOM 677 C C . SER A 1 87 ? -5.605 15.030 -6.894 1.00 87.88 87 SER A C 1
ATOM 679 O O . SER A 1 87 ? -5.904 14.116 -7.655 1.00 87.88 87 SER A O 1
ATOM 681 N N . LYS A 1 88 ? -5.690 16.312 -7.276 1.00 85.12 88 LYS A N 1
ATOM 682 C CA . LYS A 1 88 ? -6.179 16.742 -8.606 1.00 85.12 88 LYS A CA 1
ATOM 683 C C . LYS A 1 88 ? -5.501 16.092 -9.826 1.00 85.12 88 LYS A C 1
ATOM 685 O O . LYS A 1 88 ? -6.038 16.172 -10.918 1.00 85.12 88 LYS A O 1
ATOM 690 N N . ASN A 1 89 ? -4.337 15.462 -9.646 1.00 83.81 89 ASN A N 1
ATOM 691 C CA . ASN A 1 89 ? -3.581 14.802 -10.714 1.00 83.81 89 ASN A CA 1
ATOM 692 C C . ASN A 1 89 ? -3.522 13.276 -10.484 1.00 83.81 89 ASN A C 1
ATOM 694 O O . ASN A 1 89 ? -2.562 12.640 -10.906 1.00 83.81 89 ASN A O 1
ATOM 698 N N . GLY A 1 90 ? -4.479 12.711 -9.742 1.00 84.44 90 GLY A N 1
ATOM 699 C CA . GLY A 1 90 ? -4.527 11.290 -9.398 1.00 84.44 90 GLY A CA 1
ATOM 700 C C . GLY A 1 90 ? -3.862 10.941 -8.065 1.00 84.44 90 GLY A C 1
ATOM 701 O O . GLY A 1 90 ? -3.673 11.793 -7.192 1.00 84.44 90 GLY A O 1
ATOM 702 N N . LEU A 1 91 ? -3.540 9.657 -7.904 1.00 85.25 91 LEU A N 1
ATOM 703 C CA . LEU A 1 91 ? -2.916 9.104 -6.704 1.00 85.25 91 LEU A CA 1
ATOM 704 C C . LEU A 1 91 ? -1.460 9.567 -6.583 1.00 85.25 91 LEU A C 1
ATOM 706 O O . LEU A 1 91 ? -0.694 9.500 -7.543 1.00 85.25 91 LEU A O 1
ATOM 710 N N . LYS A 1 92 ? -1.065 10.025 -5.396 1.00 84.69 92 LYS A N 1
ATOM 711 C CA . LYS A 1 92 ? 0.284 10.518 -5.119 1.00 84.69 92 LYS A CA 1
ATOM 712 C C . LYS A 1 92 ? 0.847 9.938 -3.839 1.00 84.69 92 LYS A C 1
ATOM 714 O O . LYS A 1 92 ? 0.137 9.769 -2.849 1.00 84.69 92 LYS A O 1
ATOM 719 N N . LEU A 1 93 ? 2.160 9.751 -3.857 1.00 81.38 93 LEU A N 1
ATOM 720 C CA . LEU A 1 93 ? 2.959 9.586 -2.656 1.00 81.38 93 LEU A CA 1
ATOM 721 C C . LEU A 1 93 ? 3.292 10.977 -2.113 1.00 81.38 93 LEU A C 1
ATOM 723 O O . LEU A 1 93 ? 3.817 11.830 -2.830 1.00 81.38 93 LEU A O 1
ATOM 727 N N . ALA A 1 94 ? 2.946 11.224 -0.859 1.00 72.38 94 ALA A N 1
ATOM 728 C CA . ALA A 1 94 ? 3.402 12.374 -0.104 1.00 72.38 94 ALA A CA 1
ATOM 729 C C . ALA A 1 94 ? 4.567 11.913 0.776 1.00 72.38 94 ALA A C 1
ATOM 731 O O . ALA A 1 94 ? 4.439 10.971 1.562 1.00 72.38 94 ALA A O 1
ATOM 732 N N . GLY A 1 95 ? 5.729 12.545 0.608 1.00 58.88 95 GLY A N 1
ATOM 733 C CA . GLY A 1 95 ? 6.867 12.298 1.486 1.00 58.88 95 GLY A CA 1
ATOM 734 C C . GLY A 1 95 ? 6.486 12.602 2.933 1.00 58.88 95 GLY A C 1
ATOM 735 O O . GLY A 1 95 ? 5.766 13.566 3.202 1.00 58.88 95 GLY A O 1
ATOM 736 N N . THR A 1 96 ? 6.952 11.779 3.865 1.00 53.34 96 THR A N 1
ATOM 737 C CA . THR A 1 96 ? 7.083 12.220 5.253 1.00 53.34 96 THR A CA 1
ATOM 738 C C . THR A 1 96 ? 8.350 13.066 5.353 1.00 53.34 96 THR A C 1
ATOM 740 O O . THR A 1 96 ? 9.325 12.774 4.660 1.00 53.34 96 THR A O 1
ATOM 743 N N . LYS A 1 97 ? 8.294 14.147 6.141 1.00 42.41 97 LYS A N 1
ATOM 744 C CA . LYS A 1 97 ? 9.475 14.950 6.493 1.00 42.41 97 LYS A CA 1
ATOM 745 C C . LYS A 1 97 ? 10.610 14.074 7.011 1.00 42.41 97 LYS A C 1
ATOM 747 O O . LYS A 1 97 ? 10.290 13.075 7.694 1.00 42.41 97 LYS A O 1
#

Secondary structure (DSSP, 8-state):
-------EEEE---SSSEEEEEEES---TTSEE--BTSBPEETTTTB--EEEEE-TT--TTSPPEEEEE-SS---SSEEEEEEEEEETTEEEEEEP-

Organism: NCBI:txid1051891